Protein AF-A0A5C8RSF2-F1 (afdb_monomer_lite)

Radius of gyration: 15.29 Å; chains: 1; bounding box: 39×26×44 Å

Foldseek 3Di:
DWPWDQDPNWIWTADCPQLLNLLQLLCLLQPLDGDDQAVSLQLSQCVVVPDDLLNSLVCSCVDPNNCVVQNPPRQQLSLLQSSCCSQQVDGDDPVVSCVSNVCCVVVVDHSSVVSSCSSPDPSSCVVRVVVDNVTDIHDPVNHD

Secondary structure (DSSP, 8-state):
--EEEEETTEEEEE-TTSHHHHHHHHHHHHHSSPPPHHHHHHHHHHHHTT--HHHHHHHHHTSHHHHHHH-TT--HHHHHHHHHHHHHSSPPPHHHHHHHHHHHHTTSS-HHHHHHHHHTSHHHHHHHHHHHTT-EEE-GGG--

pLDDT: mean 91.56, std 8.41, range [49.75, 98.38]

Sequence (144 aa):
NDSIIKIDGQLVAFGTDSNAAQVYRLYQAAFGRAPDVSGLSAHTNAVNHGVSLHDDAGTFTGSLEFTTRYGANASDQVFVNALYKNVLDRAPDAAGNANWINALSSHTIDRATALIGFSESLENHNRVDPTIQSGIHLDYGYIS

Structure (mmCIF, N/CA/C/O backbone):
data_AF-A0A5C8RSF2-F1
#
_entry.id   AF-A0A5C8RSF2-F1
#
loop_
_atom_site.group_PDB
_atom_site.id
_atom_site.type_symbol
_atom_site.label_atom_id
_atom_site.label_alt_id
_atom_site.label_comp_id
_atom_site.label_asym_id
_atom_site.label_entity_id
_atom_site.label_seq_id
_atom_site.pdbx_PDB_ins_code
_atom_site.Cartn_x
_atom_site.Cartn_y
_atom_site.Cartn_z
_atom_site.occupancy
_atom_site.B_iso_or_equiv
_atom_site.auth_seq_id
_atom_site.auth_comp_id
_atom_site.auth_asym_id
_atom_site.auth_atom_id
_atom_site.pdbx_PDB_model_num
ATOM 1 N N . ASN A 1 1 ? -3.603 10.968 13.565 1.00 49.75 1 ASN A N 1
ATOM 2 C CA . ASN A 1 1 ? -4.437 10.80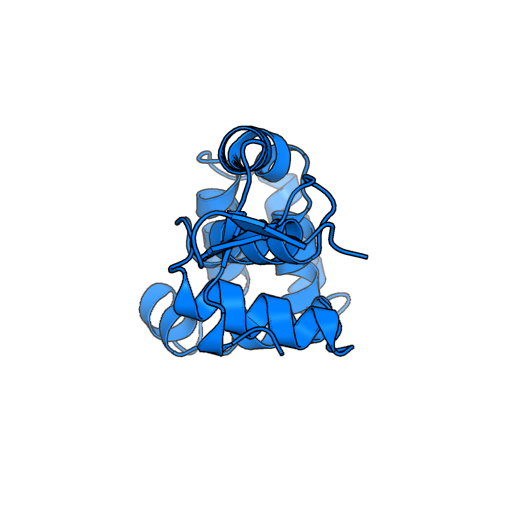6 14.774 1.00 49.75 1 ASN A CA 1
ATOM 3 C C . ASN A 1 1 ? -5.779 10.293 14.309 1.00 49.75 1 ASN A C 1
ATOM 5 O O . ASN A 1 1 ? -6.577 11.077 13.805 1.00 49.75 1 ASN A O 1
ATOM 9 N N . ASP A 1 2 ? -5.972 8.981 14.390 1.00 64.81 2 ASP A N 1
ATOM 10 C CA . ASP A 1 2 ? -7.185 8.324 13.912 1.00 64.81 2 ASP A CA 1
ATOM 11 C C . ASP A 1 2 ? -8.334 8.574 14.885 1.00 64.81 2 ASP A C 1
ATOM 13 O O . ASP A 1 2 ? -8.177 8.438 16.098 1.00 64.81 2 ASP A O 1
ATOM 17 N N . SER A 1 3 ? -9.508 8.920 14.360 1.00 78.69 3 SER A N 1
ATOM 18 C CA . SER A 1 3 ? -10.730 8.934 15.164 1.00 78.69 3 SER A CA 1
ATOM 19 C C . SER A 1 3 ? -11.277 7.509 15.227 1.00 78.69 3 SER A C 1
ATOM 21 O O . SER A 1 3 ? -12.083 7.123 14.383 1.00 78.69 3 SER A O 1
ATOM 23 N N . ILE A 1 4 ? -10.795 6.715 16.189 1.00 83.31 4 ILE A N 1
ATOM 24 C CA . ILE A 1 4 ? -11.269 5.345 16.437 1.00 83.31 4 ILE A CA 1
ATOM 25 C C . ILE A 1 4 ? -12.300 5.365 17.568 1.00 83.31 4 ILE A C 1
ATOM 27 O O . ILE A 1 4 ? -12.019 5.839 18.668 1.00 83.31 4 ILE A O 1
ATOM 31 N N . ILE A 1 5 ? -13.497 4.841 17.304 1.00 85.56 5 ILE A N 1
ATOM 32 C CA . ILE A 1 5 ? -14.614 4.796 18.256 1.00 85.56 5 ILE A CA 1
ATOM 33 C C . ILE A 1 5 ? -15.038 3.345 18.469 1.00 85.56 5 ILE A C 1
ATOM 35 O O . ILE A 1 5 ? -15.098 2.564 17.524 1.00 85.56 5 ILE A O 1
ATOM 39 N N . LYS A 1 6 ? -15.370 2.982 19.711 1.00 84.88 6 LYS A N 1
ATOM 40 C CA . LYS A 1 6 ? -15.966 1.681 20.025 1.00 84.88 6 LYS A CA 1
ATOM 41 C C . LYS A 1 6 ? -17.489 1.746 19.886 1.00 84.88 6 LYS A C 1
ATOM 43 O O . LYS A 1 6 ? -18.129 2.493 20.622 1.00 84.88 6 LYS A O 1
ATOM 48 N N . ILE A 1 7 ? -18.058 0.950 18.983 1.00 80.81 7 ILE A N 1
ATOM 49 C CA . ILE A 1 7 ? -19.504 0.828 18.734 1.00 80.81 7 ILE A CA 1
ATOM 50 C C . ILE A 1 7 ? -19.871 -0.651 18.884 1.00 80.81 7 ILE A C 1
ATOM 52 O O . ILE A 1 7 ? -19.291 -1.497 18.213 1.00 80.81 7 ILE A O 1
ATOM 56 N N . ASP A 1 8 ? -20.764 -0.981 19.821 1.00 81.25 8 ASP A N 1
ATOM 57 C CA . ASP A 1 8 ? -21.240 -2.354 20.082 1.00 81.25 8 ASP A CA 1
ATOM 58 C C . ASP A 1 8 ? -20.132 -3.417 20.239 1.00 81.25 8 ASP A C 1
ATOM 60 O O . ASP A 1 8 ? -20.289 -4.587 19.899 1.00 81.25 8 ASP A O 1
ATOM 64 N N . GLY A 1 9 ? -18.981 -3.013 20.785 1.00 76.31 9 GLY A N 1
ATOM 65 C CA . GLY A 1 9 ? -17.834 -3.898 20.997 1.00 76.31 9 GLY A CA 1
ATOM 66 C C . GLY A 1 9 ? -16.827 -3.944 19.845 1.00 76.31 9 GLY A C 1
ATOM 67 O O . GLY A 1 9 ? -15.730 -4.453 20.063 1.00 76.31 9 GLY A O 1
ATOM 68 N N . GLN A 1 10 ? -17.140 -3.365 18.684 1.00 79.12 10 GLN A N 1
ATOM 69 C CA . GLN A 1 10 ? -16.235 -3.242 17.537 1.00 79.12 10 GLN A CA 1
ATOM 70 C C . GLN A 1 10 ? -15.550 -1.875 17.514 1.00 79.12 10 GLN A C 1
ATOM 72 O O . GLN A 1 10 ? -16.127 -0.880 17.952 1.00 79.12 10 GLN A O 1
ATOM 77 N N . LEU A 1 11 ? -14.314 -1.819 17.015 1.00 86.75 11 LEU A N 1
ATOM 78 C CA . LEU A 1 11 ? -13.625 -0.553 16.778 1.00 86.75 11 LEU A CA 1
ATOM 79 C C . LEU A 1 11 ? -13.917 -0.076 15.361 1.00 86.75 11 LEU A C 1
ATOM 81 O O . LEU A 1 11 ? -13.843 -0.854 14.414 1.00 86.75 11 LEU A O 1
ATOM 85 N N . VAL A 1 12 ? -14.240 1.204 15.222 1.00 89.19 12 VAL A N 1
ATOM 86 C CA . VAL A 1 12 ? -14.533 1.832 13.936 1.00 89.19 12 VAL A CA 1
ATOM 87 C C . VAL A 1 12 ? -13.648 3.056 13.778 1.00 89.19 12 VAL A C 1
ATOM 89 O O . VAL A 1 12 ? -13.752 3.998 14.564 1.00 89.19 12 VAL A O 1
ATOM 92 N N . ALA A 1 13 ? -12.761 3.030 12.785 1.00 89.62 13 ALA A N 1
ATOM 93 C CA . ALA A 1 13 ? -11.952 4.180 12.404 1.00 89.62 13 ALA A CA 1
ATOM 94 C C . ALA A 1 13 ? -12.697 5.037 11.376 1.00 89.62 13 ALA A C 1
ATOM 96 O O . ALA A 1 13 ? -13.277 4.512 10.425 1.00 89.62 13 ALA A O 1
ATOM 97 N N . PHE A 1 14 ? -12.669 6.354 11.560 1.00 90.00 14 PHE A N 1
ATOM 98 C CA . PHE A 1 14 ? -13.301 7.317 10.661 1.00 90.00 14 PHE A CA 1
ATOM 99 C C . PHE A 1 14 ? -12.284 8.269 10.034 1.00 90.00 14 PHE A C 1
ATOM 101 O O . PHE A 1 14 ? -11.247 8.581 10.622 1.00 90.00 14 PHE A O 1
ATOM 108 N N . GLY A 1 15 ? -12.652 8.791 8.863 1.00 90.38 15 GLY A N 1
ATOM 109 C CA . GLY A 1 15 ? -11.864 9.756 8.104 1.00 90.38 15 GLY A CA 1
ATOM 110 C C . GLY A 1 15 ? -11.037 9.092 7.009 1.00 90.38 15 GLY A C 1
ATOM 111 O O . GLY A 1 15 ? -10.325 8.118 7.247 1.00 90.38 15 GLY A O 1
ATOM 112 N N . THR A 1 16 ? -11.115 9.653 5.806 1.00 89.88 16 THR A N 1
ATOM 113 C CA . THR A 1 16 ? -10.382 9.195 4.614 1.00 89.88 16 THR A CA 1
ATOM 114 C C . THR A 1 16 ? -8.880 9.472 4.704 1.00 89.88 16 THR A C 1
ATOM 116 O O . THR A 1 16 ? -8.100 8.853 3.991 1.00 89.88 16 THR A O 1
ATOM 119 N N . ASP A 1 17 ? -8.458 10.327 5.635 1.00 89.62 17 ASP A N 1
ATOM 120 C CA . ASP A 1 17 ? -7.046 10.642 5.887 1.00 89.62 17 ASP A CA 1
ATOM 121 C C . ASP A 1 17 ? -6.464 9.884 7.096 1.00 89.62 17 ASP A C 1
ATOM 123 O O . ASP A 1 17 ? -5.326 10.132 7.491 1.00 89.62 17 ASP A O 1
ATOM 127 N N . SER A 1 18 ? -7.239 8.983 7.714 1.00 93.75 18 SER A N 1
ATOM 128 C CA . SER A 1 18 ? -6.775 8.160 8.841 1.00 93.75 18 SER A CA 1
ATOM 129 C C . SER A 1 18 ? -5.693 7.160 8.418 1.00 93.75 18 SER A C 1
ATOM 131 O O . SER A 1 18 ? -5.627 6.755 7.256 1.00 93.75 18 SER A O 1
ATOM 133 N N . ASN A 1 19 ? -4.878 6.698 9.368 1.00 95.06 19 ASN A N 1
ATOM 134 C CA . ASN A 1 19 ? -3.918 5.620 9.143 1.00 95.06 19 ASN A CA 1
ATOM 135 C C . ASN A 1 19 ? -4.650 4.351 8.686 1.00 95.06 19 ASN A C 1
ATOM 137 O O . ASN A 1 19 ? -4.217 3.711 7.732 1.00 95.06 19 ASN A O 1
ATOM 141 N N . ALA A 1 20 ? -5.807 4.034 9.278 1.00 95.81 20 ALA A N 1
ATOM 142 C CA . ALA A 1 20 ? -6.657 2.939 8.804 1.00 95.81 20 ALA A CA 1
ATOM 143 C C . ALA A 1 20 ? -7.058 3.091 7.321 1.00 95.81 20 ALA A C 1
ATOM 145 O O . ALA A 1 20 ? -7.039 2.115 6.571 1.00 95.81 20 ALA A O 1
ATOM 146 N N . ALA A 1 21 ? -7.392 4.308 6.875 1.00 96.56 21 ALA A N 1
ATOM 147 C CA . ALA A 1 21 ? -7.726 4.587 5.479 1.00 96.56 21 ALA A CA 1
ATOM 148 C C . ALA A 1 21 ? -6.512 4.467 4.543 1.00 96.56 21 ALA A C 1
ATOM 150 O O . ALA A 1 21 ? -6.629 3.863 3.477 1.00 96.56 21 ALA A O 1
ATOM 151 N N . GLN A 1 22 ? -5.344 4.970 4.956 1.00 97.12 22 GLN A N 1
ATOM 152 C CA . GLN A 1 22 ? -4.089 4.820 4.206 1.00 97.12 22 GLN A CA 1
ATOM 153 C C . GLN A 1 22 ? -3.709 3.341 4.047 1.00 97.12 22 GLN A C 1
ATOM 155 O O . GLN A 1 22 ? -3.425 2.885 2.942 1.00 97.12 22 GLN A O 1
ATOM 160 N N . VAL A 1 23 ? -3.789 2.552 5.123 1.00 97.62 23 VAL A N 1
ATOM 161 C CA . VAL A 1 23 ? -3.535 1.103 5.081 1.00 97.62 23 VAL A CA 1
ATOM 162 C C . VAL A 1 23 ? -4.558 0.396 4.185 1.00 97.62 23 VAL A C 1
ATOM 164 O O . VAL A 1 23 ? -4.192 -0.472 3.393 1.00 97.62 23 VAL A O 1
ATOM 167 N N . TYR A 1 24 ? -5.838 0.778 4.239 1.00 97.88 24 TYR A N 1
ATOM 168 C CA . TYR A 1 24 ? -6.851 0.230 3.332 1.00 97.88 24 TYR A CA 1
ATOM 169 C C . TYR A 1 24 ? -6.486 0.497 1.864 1.00 97.88 24 TYR A C 1
ATOM 171 O O . TYR A 1 24 ? -6.551 -0.409 1.026 1.00 97.88 24 TYR A O 1
ATOM 179 N N . ARG A 1 25 ? -6.070 1.726 1.538 1.00 97.94 25 ARG A N 1
ATOM 180 C CA . ARG A 1 25 ? -5.631 2.087 0.185 1.00 97.94 25 ARG A CA 1
ATOM 181 C C . ARG A 1 25 ? -4.364 1.341 -0.238 1.00 97.94 25 ARG A C 1
ATOM 183 O O . ARG A 1 25 ? -4.317 0.914 -1.396 1.00 97.94 25 ARG A O 1
ATOM 190 N N . LEU A 1 26 ? -3.427 1.069 0.678 1.00 98.06 26 LEU A N 1
ATOM 191 C CA . LEU A 1 26 ? -2.268 0.205 0.418 1.00 98.06 26 LEU A CA 1
ATOM 192 C C . LEU A 1 26 ? -2.707 -1.212 0.032 1.00 98.06 26 LEU A C 1
ATOM 194 O O . LEU A 1 26 ? -2.222 -1.742 -0.966 1.00 98.06 26 LEU A O 1
ATOM 198 N N . TYR A 1 27 ? -3.668 -1.805 0.750 1.00 98.00 27 TYR A N 1
ATOM 199 C CA . TYR A 1 27 ? -4.254 -3.106 0.392 1.00 98.00 27 TYR A CA 1
ATOM 200 C C . TYR A 1 27 ? -4.888 -3.091 -1.001 1.00 98.00 27 TYR A C 1
ATOM 202 O O . TYR A 1 27 ? -4.630 -3.991 -1.811 1.00 98.00 27 TYR A O 1
ATOM 210 N N . GLN A 1 28 ? -5.686 -2.062 -1.303 1.00 97.38 28 GLN A N 1
ATOM 211 C CA . GLN A 1 28 ? -6.311 -1.929 -2.615 1.00 97.38 28 GLN A CA 1
ATOM 212 C C . GLN A 1 28 ? -5.252 -1.807 -3.715 1.00 97.38 28 GLN A C 1
ATOM 214 O O . GLN A 1 28 ? -5.352 -2.513 -4.715 1.00 97.38 28 GLN A O 1
ATOM 219 N N . ALA A 1 29 ? -4.221 -0.983 -3.531 1.00 97.38 29 ALA A N 1
ATOM 220 C CA . ALA A 1 29 ? -3.168 -0.794 -4.523 1.00 97.38 29 ALA A CA 1
ATOM 221 C C . ALA A 1 29 ? -2.288 -2.042 -4.689 1.00 97.38 29 ALA A C 1
ATOM 223 O O . ALA A 1 29 ? -1.981 -2.437 -5.815 1.00 97.38 29 ALA A O 1
ATOM 224 N N . ALA A 1 30 ? -1.925 -2.710 -3.593 1.00 97.38 30 ALA A N 1
ATOM 225 C CA . ALA A 1 30 ? -1.048 -3.875 -3.612 1.00 97.38 30 ALA A CA 1
ATOM 226 C C . ALA A 1 30 ? -1.741 -5.128 -4.155 1.00 97.38 30 ALA A C 1
ATOM 228 O O . ALA A 1 30 ? -1.118 -5.885 -4.892 1.00 97.38 30 ALA A O 1
ATOM 229 N N . PHE A 1 31 ? -3.011 -5.359 -3.808 1.00 96.75 31 PHE A N 1
ATOM 230 C CA . PHE A 1 31 ? -3.678 -6.646 -4.048 1.00 96.75 31 PHE A CA 1
ATOM 231 C C . PHE A 1 31 ? -4.972 -6.556 -4.860 1.00 96.75 31 PHE A C 1
ATOM 233 O O . PHE A 1 31 ? -5.533 -7.599 -5.218 1.00 96.75 31 PHE A O 1
ATOM 240 N N . GLY A 1 32 ? -5.456 -5.347 -5.151 1.00 95.19 32 GLY A N 1
ATOM 241 C CA . GLY A 1 32 ? -6.668 -5.126 -5.939 1.00 95.19 32 GLY A CA 1
ATOM 242 C C . GLY A 1 32 ? -7.956 -5.531 -5.219 1.00 95.19 32 GLY A C 1
ATOM 243 O O . GLY A 1 32 ? -8.965 -5.781 -5.878 1.00 95.19 32 GLY A O 1
ATOM 244 N N . ARG A 1 33 ? -7.931 -5.640 -3.886 1.00 94.12 33 ARG A N 1
ATOM 245 C CA . ARG A 1 33 ? -9.060 -6.084 -3.057 1.00 94.12 33 ARG A CA 1
ATOM 246 C C . ARG A 1 33 ? -9.166 -5.265 -1.773 1.00 94.12 33 ARG A C 1
ATOM 248 O O . ARG A 1 33 ? -8.169 -4.726 -1.302 1.00 94.12 33 ARG A O 1
ATOM 255 N N . ALA A 1 34 ? -10.348 -5.298 -1.161 1.00 94.19 34 ALA A N 1
ATOM 256 C CA . ALA A 1 34 ? -10.518 -4.889 0.226 1.00 94.19 34 ALA A CA 1
ATOM 257 C C . ALA A 1 34 ? -9.654 -5.763 1.167 1.00 94.19 34 ALA A C 1
ATOM 259 O O . ALA A 1 34 ? -9.518 -6.978 0.929 1.00 94.19 34 ALA A O 1
ATOM 260 N N . PRO A 1 35 ? -9.073 -5.179 2.228 1.00 96.25 35 PRO A N 1
ATOM 261 C CA . PRO A 1 35 ? -8.397 -5.941 3.266 1.00 96.25 35 PRO A CA 1
ATOM 262 C C . PRO A 1 35 ? -9.369 -6.834 4.040 1.00 96.25 35 PRO A C 1
ATOM 264 O O . PRO A 1 35 ? -10.560 -6.544 4.154 1.00 96.25 35 PRO A O 1
ATOM 267 N N . ASP A 1 36 ? -8.843 -7.906 4.626 1.00 95.25 36 ASP A N 1
ATOM 268 C CA . ASP A 1 36 ? -9.515 -8.570 5.739 1.00 95.25 36 ASP A CA 1
ATOM 269 C C . ASP A 1 36 ? -9.323 -7.761 7.032 1.00 95.25 36 ASP A C 1
ATOM 271 O O . ASP A 1 36 ? -8.348 -7.022 7.186 1.00 95.25 36 ASP A O 1
ATOM 275 N N . VAL A 1 37 ? -10.261 -7.905 7.972 1.00 93.38 37 VAL A N 1
ATOM 276 C CA . VAL A 1 37 ? -10.275 -7.108 9.209 1.00 93.38 37 VAL A CA 1
ATOM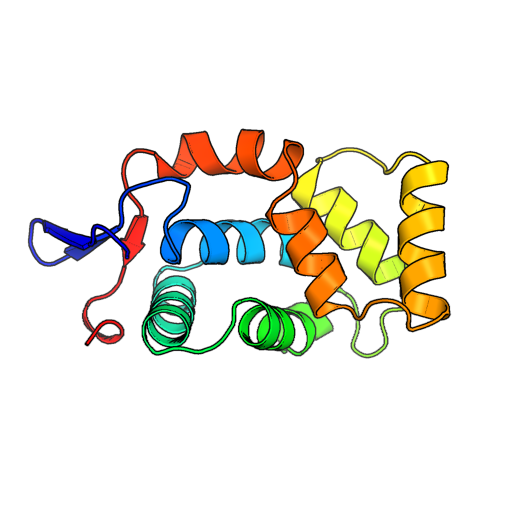 277 C C . VAL A 1 37 ? -9.015 -7.348 10.045 1.00 93.38 37 VAL A C 1
ATOM 279 O O . VAL A 1 37 ? -8.460 -6.391 10.578 1.00 93.38 37 VAL A O 1
ATOM 282 N N . SER A 1 38 ? -8.532 -8.591 10.141 1.00 92.81 38 SER A N 1
ATOM 283 C CA . SER A 1 38 ? -7.339 -8.928 10.929 1.00 92.81 38 SER A CA 1
ATOM 284 C C . SER A 1 38 ? -6.075 -8.262 10.390 1.00 92.81 38 SER A C 1
ATOM 286 O O . SER A 1 38 ? -5.372 -7.592 11.145 1.00 92.81 38 SER A O 1
ATOM 288 N N . GLY A 1 39 ? -5.811 -8.393 9.087 1.00 94.56 39 GLY A N 1
ATOM 289 C CA . GLY A 1 39 ? -4.679 -7.757 8.425 1.00 94.56 39 GLY A CA 1
ATOM 290 C C . GLY A 1 39 ? -4.759 -6.242 8.554 1.00 94.56 39 GLY A C 1
ATOM 291 O O . GLY A 1 39 ? -3.825 -5.619 9.054 1.00 94.56 39 GLY A O 1
ATOM 292 N N . LEU A 1 40 ? -5.908 -5.647 8.216 1.00 96.06 40 LEU A N 1
ATOM 293 C CA . LEU A 1 40 ? -6.101 -4.203 8.350 1.00 96.06 40 LEU A CA 1
ATOM 294 C C . LEU A 1 40 ? -5.810 -3.711 9.766 1.00 96.06 40 LEU A C 1
ATOM 296 O O . LEU A 1 40 ? -5.114 -2.713 9.934 1.00 96.06 40 LEU A O 1
ATOM 300 N N . SER A 1 41 ? -6.310 -4.420 10.778 1.00 94.81 41 SER A N 1
ATOM 301 C CA . SER A 1 41 ? -6.131 -4.038 12.180 1.00 94.81 41 SER A CA 1
ATOM 302 C C . SER A 1 41 ? -4.676 -4.135 12.617 1.00 94.81 41 SER A C 1
ATOM 304 O O . SER A 1 41 ? -4.190 -3.225 13.281 1.00 94.81 41 SER A O 1
ATOM 306 N N . ALA A 1 42 ? -3.958 -5.184 12.208 1.00 94.75 42 ALA A N 1
ATOM 307 C CA . ALA A 1 42 ? -2.545 -5.349 12.535 1.00 94.75 42 ALA A CA 1
ATOM 308 C C . ALA A 1 42 ? -1.670 -4.245 11.914 1.00 94.75 42 ALA A C 1
ATOM 310 O O . ALA A 1 42 ? -0.883 -3.617 12.620 1.00 94.75 42 ALA A O 1
ATOM 311 N N . HIS A 1 43 ? -1.846 -3.956 10.622 1.00 96.69 43 HIS A N 1
ATOM 312 C CA . HIS A 1 43 ? -1.099 -2.890 9.943 1.00 96.69 43 HIS A CA 1
ATOM 313 C C . HIS A 1 43 ? -1.480 -1.500 10.476 1.00 96.69 43 HIS A C 1
ATOM 315 O O . HIS A 1 43 ? -0.612 -0.685 10.779 1.00 96.69 43 HIS A O 1
ATOM 321 N N . THR A 1 44 ? -2.774 -1.250 10.711 1.00 95.94 44 THR A N 1
ATOM 322 C CA . THR A 1 44 ? -3.243 -0.001 11.336 1.00 95.94 44 THR A CA 1
ATOM 323 C C . THR A 1 44 ? -2.636 0.185 12.727 1.00 95.94 44 THR A C 1
ATOM 325 O O . THR A 1 44 ? -2.197 1.284 13.064 1.00 95.94 44 THR A O 1
ATOM 328 N N . ASN A 1 45 ? -2.566 -0.877 13.539 1.00 94.25 45 ASN A N 1
ATOM 329 C CA . ASN A 1 45 ? -1.914 -0.822 14.844 1.00 94.25 45 ASN A CA 1
ATOM 330 C C . ASN A 1 45 ? -0.432 -0.463 14.719 1.00 94.25 45 ASN A C 1
ATOM 332 O O . ASN A 1 45 ? 0.029 0.425 15.434 1.00 94.25 45 ASN A O 1
ATOM 336 N N . ALA A 1 46 ? 0.287 -1.110 13.801 1.00 95.25 46 ALA A N 1
ATOM 337 C CA . ALA A 1 46 ? 1.703 -0.860 13.577 1.00 95.25 46 ALA A CA 1
ATOM 338 C C . ALA A 1 46 ? 1.963 0.613 13.217 1.00 95.25 46 ALA A C 1
ATOM 340 O O . ALA A 1 46 ? 2.798 1.265 13.850 1.00 95.25 46 ALA A O 1
ATOM 341 N N . VAL A 1 47 ? 1.197 1.166 12.271 1.00 95.62 47 VAL A N 1
ATOM 342 C CA . VAL A 1 47 ? 1.328 2.571 11.853 1.00 95.62 47 VAL A CA 1
ATOM 343 C C . VAL A 1 47 ? 0.939 3.533 12.982 1.00 95.62 47 VAL A C 1
ATOM 345 O O . VAL A 1 47 ? 1.633 4.520 13.227 1.00 95.62 47 VAL A O 1
ATOM 348 N N . ASN A 1 48 ? -0.106 3.219 13.755 1.00 93.38 48 ASN A N 1
ATOM 349 C CA . ASN A 1 48 ? -0.476 3.993 14.947 1.00 93.38 48 ASN A CA 1
ATOM 350 C C . ASN A 1 48 ? 0.622 4.007 16.025 1.00 93.38 48 ASN A C 1
ATOM 352 O O . ASN A 1 48 ? 0.712 4.971 16.784 1.00 93.38 48 ASN A O 1
ATOM 356 N N . HIS A 1 49 ? 1.478 2.983 16.062 1.00 94.12 49 HIS A N 1
ATOM 357 C CA . HIS A 1 49 ? 2.597 2.857 16.998 1.00 94.12 49 HIS A CA 1
ATOM 358 C C . HIS A 1 49 ? 3.950 3.286 16.409 1.00 94.12 49 HIS A C 1
ATOM 360 O O . HIS A 1 49 ? 4.999 3.012 16.992 1.00 94.12 49 HIS A O 1
ATOM 366 N N . GLY A 1 50 ? 3.935 4.016 15.291 1.00 95.12 50 GLY A N 1
ATOM 367 C CA . GLY A 1 50 ? 5.114 4.698 14.760 1.00 95.12 50 GLY A CA 1
ATOM 368 C C . GLY A 1 50 ? 5.873 3.941 13.676 1.00 95.12 50 GLY A C 1
ATOM 369 O O . GLY A 1 50 ? 6.916 4.431 13.244 1.00 95.12 50 GLY A O 1
ATOM 370 N N . VAL A 1 51 ? 5.366 2.799 13.197 1.00 97.12 51 VAL A N 1
ATOM 371 C CA . VAL A 1 51 ? 5.840 2.244 11.921 1.00 97.12 51 VAL A CA 1
ATOM 372 C C . VAL A 1 51 ? 5.495 3.240 10.817 1.00 97.12 51 VAL A C 1
ATOM 374 O O . VAL A 1 51 ? 4.365 3.722 10.730 1.00 97.12 51 VAL A O 1
ATOM 377 N N . SER A 1 52 ? 6.477 3.599 9.992 1.00 97.69 52 SER A N 1
ATOM 378 C CA . SER A 1 52 ? 6.226 4.521 8.890 1.00 97.69 52 SER A CA 1
ATOM 379 C C . SER A 1 52 ? 5.361 3.847 7.823 1.00 97.69 52 SER A C 1
ATOM 381 O O . SER A 1 52 ? 5.442 2.637 7.621 1.00 97.69 52 SER A O 1
ATOM 383 N N . LEU A 1 53 ? 4.566 4.625 7.083 1.00 96.88 53 LEU A N 1
ATOM 384 C CA . LEU A 1 53 ? 3.788 4.078 5.965 1.00 96.88 53 LEU A CA 1
ATOM 385 C C . LEU A 1 53 ? 4.695 3.423 4.905 1.00 96.88 53 LEU A C 1
ATOM 387 O O . LEU A 1 53 ? 4.284 2.483 4.234 1.00 96.88 53 LEU A O 1
ATOM 391 N N . HIS A 1 54 ? 5.934 3.908 4.765 1.00 98.31 54 HIS A N 1
ATOM 392 C CA . HIS A 1 54 ? 6.941 3.339 3.866 1.00 98.31 54 HIS A CA 1
ATOM 393 C C . HIS A 1 54 ? 7.401 1.954 4.322 1.00 98.31 54 HIS A C 1
ATOM 395 O O . HIS A 1 54 ? 7.340 1.012 3.530 1.00 98.31 54 HIS A O 1
ATOM 401 N N . ASP A 1 55 ? 7.750 1.800 5.600 1.00 98.38 55 ASP A N 1
ATOM 402 C CA . ASP A 1 55 ? 8.098 0.493 6.166 1.00 98.38 55 ASP A CA 1
ATOM 403 C C . ASP A 1 55 ? 6.913 -0.476 6.074 1.00 98.38 55 ASP A C 1
ATOM 405 O O . ASP A 1 55 ? 7.086 -1.632 5.681 1.00 98.38 55 ASP A O 1
ATOM 409 N N . ASP A 1 56 ? 5.700 0.012 6.363 1.00 98.06 56 ASP A N 1
ATOM 410 C CA . ASP A 1 56 ? 4.472 -0.769 6.244 1.00 98.06 56 ASP A CA 1
ATOM 411 C C . ASP A 1 56 ? 4.262 -1.240 4.800 1.00 98.06 56 ASP A C 1
ATOM 413 O O . ASP A 1 56 ? 4.188 -2.443 4.563 1.00 98.06 56 ASP A O 1
ATOM 417 N N . ALA A 1 57 ? 4.310 -0.344 3.808 1.00 98.25 57 ALA A N 1
ATOM 418 C CA . ALA A 1 57 ? 4.246 -0.683 2.382 1.00 98.25 57 ALA A CA 1
ATOM 419 C C . ALA A 1 57 ? 5.338 -1.687 1.953 1.00 98.25 57 ALA A C 1
ATOM 421 O O . ALA A 1 57 ? 5.104 -2.561 1.109 1.00 98.25 57 ALA A O 1
ATOM 422 N N . GLY A 1 58 ? 6.522 -1.616 2.567 1.00 97.56 58 GLY A N 1
ATOM 423 C CA . GLY A 1 58 ? 7.585 -2.607 2.416 1.00 97.56 58 GLY A CA 1
ATOM 424 C C . GLY A 1 58 ? 7.120 -4.022 2.768 1.00 97.56 58 GLY A C 1
ATOM 425 O O . GLY A 1 58 ? 7.356 -4.958 1.997 1.00 97.56 58 GLY A O 1
ATOM 426 N N . THR A 1 59 ? 6.373 -4.184 3.864 1.00 97.50 59 THR A N 1
ATOM 427 C CA . THR A 1 59 ? 5.829 -5.489 4.280 1.00 97.50 59 THR A CA 1
ATOM 428 C C . THR A 1 59 ? 4.837 -6.074 3.269 1.00 97.50 59 THR A C 1
ATOM 430 O O . THR A 1 59 ? 4.837 -7.286 3.053 1.00 97.50 59 THR A O 1
ATOM 433 N N . PHE A 1 60 ? 4.058 -5.236 2.573 1.00 97.31 60 PHE A N 1
ATOM 434 C CA . PHE A 1 60 ? 3.145 -5.681 1.515 1.00 97.31 60 PHE A CA 1
ATOM 435 C C . PHE A 1 60 ? 3.923 -6.252 0.338 1.00 97.31 60 PHE A C 1
ATOM 437 O O . PHE A 1 60 ? 3.677 -7.387 -0.072 1.00 97.31 60 PHE A O 1
ATOM 444 N N . THR A 1 61 ? 4.885 -5.489 -0.188 1.00 94.81 61 THR A N 1
ATOM 445 C CA . THR A 1 61 ? 5.681 -5.901 -1.358 1.00 94.81 61 THR A CA 1
ATOM 446 C C . THR A 1 61 ? 6.586 -7.105 -1.073 1.00 94.81 61 THR A C 1
ATOM 448 O O . THR A 1 61 ? 6.882 -7.874 -1.987 1.00 94.81 61 THR A O 1
ATOM 451 N N . GLY A 1 62 ? 6.975 -7.309 0.191 1.00 94.19 62 GLY A N 1
ATOM 452 C CA . GLY A 1 62 ? 7.721 -8.479 0.662 1.00 94.19 62 GLY A CA 1
ATOM 453 C C . GLY A 1 62 ? 6.858 -9.666 1.113 1.00 94.19 62 GLY A C 1
ATOM 454 O O . GLY A 1 62 ? 7.405 -10.696 1.505 1.00 94.19 62 GLY A O 1
ATOM 455 N N . SER A 1 63 ? 5.527 -9.551 1.087 1.00 95.69 63 SER A N 1
ATOM 456 C CA . SER A 1 63 ? 4.630 -10.573 1.639 1.00 95.69 63 SER A CA 1
ATOM 457 C C . SER A 1 63 ? 4.558 -11.850 0.790 1.00 95.69 63 SER A C 1
ATOM 459 O O . SER A 1 63 ? 4.761 -11.858 -0.432 1.00 95.69 63 SER A O 1
ATOM 461 N N . LEU A 1 64 ? 4.170 -12.956 1.435 1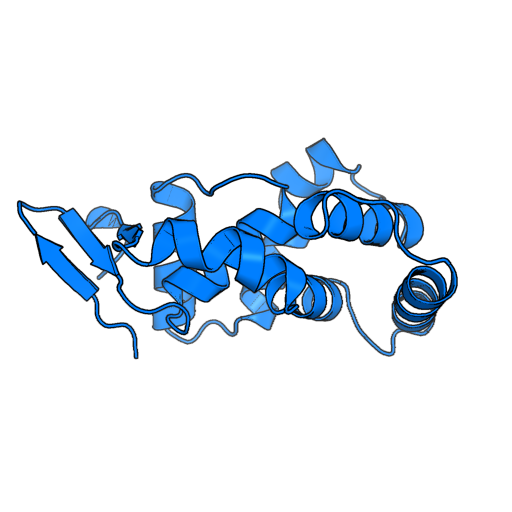.00 95.56 64 LEU A N 1
ATOM 462 C CA . LEU A 1 64 ? 3.849 -14.198 0.729 1.00 95.56 64 LEU A CA 1
ATOM 463 C C . LEU A 1 64 ? 2.676 -14.006 -0.246 1.00 95.56 64 LEU A C 1
ATOM 465 O O . LEU A 1 64 ? 2.688 -14.580 -1.332 1.00 95.56 64 LEU A O 1
ATOM 469 N N . GLU A 1 65 ? 1.681 -13.184 0.103 1.00 94.69 65 GLU A N 1
ATOM 470 C CA . GLU A 1 65 ? 0.560 -12.884 -0.795 1.00 94.69 65 GLU A CA 1
ATOM 471 C C . GLU A 1 65 ? 1.057 -12.207 -2.078 1.00 94.69 65 GLU A C 1
ATOM 473 O O . GLU A 1 65 ? 0.702 -12.631 -3.179 1.00 94.69 65 GLU A O 1
ATOM 478 N N . PHE A 1 66 ? 1.927 -11.206 -1.949 1.00 94.62 66 PHE A N 1
ATOM 479 C CA . PHE A 1 66 ? 2.477 -10.483 -3.089 1.00 94.62 66 PHE A CA 1
ATOM 480 C C . PHE A 1 66 ? 3.303 -11.395 -4.001 1.00 94.62 66 PHE A C 1
ATOM 482 O O . PHE A 1 66 ? 3.075 -11.451 -5.211 1.00 94.62 66 PHE A O 1
ATOM 489 N N . THR A 1 67 ? 4.223 -12.165 -3.421 1.00 94.94 67 THR A N 1
ATOM 490 C CA . THR A 1 67 ? 5.069 -13.101 -4.177 1.00 94.94 67 THR A CA 1
ATOM 491 C C . THR A 1 67 ? 4.264 -14.240 -4.809 1.00 94.94 67 THR A C 1
ATOM 493 O O . THR A 1 67 ? 4.582 -14.657 -5.921 1.00 94.94 67 THR A O 1
ATOM 496 N N . THR A 1 68 ? 3.184 -14.696 -4.169 1.00 95.19 68 THR A N 1
ATOM 497 C CA . THR A 1 68 ? 2.257 -15.690 -4.740 1.00 95.19 68 THR A CA 1
ATOM 498 C C . THR A 1 68 ? 1.470 -15.117 -5.919 1.00 95.19 68 THR A C 1
ATOM 500 O O . THR A 1 68 ? 1.275 -15.803 -6.920 1.00 95.19 68 THR A O 1
ATOM 503 N N . ARG A 1 69 ? 1.024 -13.858 -5.829 1.00 94.31 69 ARG A N 1
ATOM 504 C CA . ARG A 1 69 ? 0.215 -13.205 -6.873 1.00 94.31 69 ARG A CA 1
ATOM 505 C C . ARG A 1 69 ? 1.027 -12.779 -8.090 1.00 94.31 69 ARG A C 1
ATOM 507 O O . ARG A 1 69 ? 0.556 -12.930 -9.214 1.00 94.31 69 ARG A O 1
ATOM 514 N N . TYR A 1 70 ? 2.210 -12.214 -7.869 1.00 94.25 70 TYR A N 1
ATOM 515 C CA . TYR A 1 70 ? 2.982 -11.536 -8.916 1.00 94.25 70 TYR A CA 1
ATOM 516 C C . TYR A 1 70 ? 4.303 -12.236 -9.251 1.00 94.25 70 TYR A C 1
ATOM 518 O O . TYR A 1 70 ? 4.949 -11.891 -10.240 1.00 94.25 70 TYR A O 1
ATOM 526 N N . GLY A 1 71 ? 4.673 -13.256 -8.474 1.00 92.56 71 GLY A N 1
ATOM 527 C CA . GLY A 1 71 ? 5.906 -14.021 -8.613 1.00 92.56 71 GLY A CA 1
ATOM 528 C C . GLY A 1 71 ? 7.017 -13.508 -7.696 1.00 92.56 71 GLY A C 1
ATOM 529 O O . GLY A 1 71 ? 7.205 -12.305 -7.526 1.00 92.56 71 GLY A O 1
ATOM 530 N N . ALA A 1 72 ? 7.804 -14.435 -7.142 1.00 86.94 72 ALA A N 1
ATOM 531 C CA . ALA A 1 72 ? 8.896 -14.129 -6.209 1.00 86.94 72 ALA A CA 1
ATOM 532 C C . ALA A 1 72 ? 9.970 -13.185 -6.787 1.00 86.94 72 ALA A C 1
ATOM 534 O O . ALA A 1 72 ? 10.591 -12.438 -6.043 1.00 86.94 72 ALA A O 1
ATOM 535 N N . ASN A 1 73 ? 10.147 -13.188 -8.113 1.00 86.56 73 ASN A N 1
ATOM 536 C CA . ASN A 1 73 ? 11.093 -12.333 -8.836 1.00 86.56 73 ASN A CA 1
ATOM 537 C C . ASN A 1 73 ? 10.376 -11.460 -9.877 1.00 86.56 73 ASN A C 1
ATOM 539 O O . ASN A 1 73 ? 10.858 -11.308 -11.001 1.00 86.56 73 ASN A O 1
ATOM 543 N N . ALA A 1 74 ? 9.189 -10.943 -9.539 1.00 91.69 74 ALA A N 1
ATOM 544 C CA . ALA A 1 74 ? 8.467 -10.008 -10.396 1.00 91.69 74 ALA A CA 1
ATOM 545 C C . ALA A 1 74 ? 9.401 -8.876 -10.850 1.00 91.69 74 ALA A C 1
ATOM 547 O O . ALA A 1 74 ? 10.048 -8.244 -10.014 1.00 91.69 74 ALA A O 1
ATOM 548 N N . SER A 1 75 ? 9.471 -8.609 -12.155 1.00 95.00 75 SER A N 1
ATOM 549 C CA . SER A 1 75 ? 10.191 -7.446 -12.683 1.00 95.00 75 SER A CA 1
ATOM 550 C C . SER A 1 75 ? 9.459 -6.150 -12.330 1.00 95.00 75 SER A C 1
ATOM 552 O O . SER A 1 75 ? 8.267 -6.172 -12.015 1.00 95.00 75 SER A O 1
ATOM 554 N N . ASP A 1 76 ? 10.136 -5.006 -12.430 1.00 95.12 76 ASP A N 1
ATOM 555 C CA . ASP A 1 76 ? 9.497 -3.705 -12.178 1.00 95.12 76 ASP A CA 1
ATOM 556 C C . ASP A 1 76 ? 8.336 -3.447 -13.142 1.00 95.12 76 ASP A C 1
ATOM 558 O O . ASP A 1 76 ? 7.302 -2.924 -12.744 1.00 95.12 76 ASP A O 1
ATOM 562 N N . GLN A 1 77 ? 8.441 -3.931 -14.381 1.00 94.00 77 GLN A N 1
ATOM 563 C CA . GLN A 1 77 ? 7.339 -3.901 -15.341 1.00 94.00 77 GLN A CA 1
ATOM 564 C C . GLN A 1 77 ? 6.112 -4.688 -14.851 1.00 94.00 77 GLN A C 1
ATOM 566 O O . GLN A 1 77 ? 4.987 -4.210 -14.994 1.00 94.00 77 GLN A O 1
ATOM 571 N N . VAL A 1 78 ? 6.309 -5.896 -14.305 1.00 94.06 78 VAL A N 1
ATOM 572 C CA . VAL A 1 78 ? 5.214 -6.723 -13.764 1.00 94.06 78 VAL A CA 1
ATOM 573 C C . VAL A 1 78 ? 4.600 -6.049 -12.542 1.00 94.06 78 VAL A C 1
ATOM 575 O O . VAL A 1 78 ? 3.378 -5.963 -12.446 1.00 94.06 78 VAL A O 1
ATOM 578 N N . PHE A 1 79 ? 5.443 -5.530 -11.650 1.00 95.44 79 PHE A N 1
ATOM 579 C CA . PHE A 1 79 ? 5.018 -4.812 -10.456 1.00 95.44 79 PHE A CA 1
ATOM 580 C C . PHE A 1 79 ? 4.170 -3.580 -10.790 1.00 95.44 79 PHE A C 1
ATOM 582 O O . PHE A 1 79 ? 3.030 -3.486 -10.345 1.00 95.44 79 PHE A O 1
ATOM 589 N N . VAL A 1 80 ? 4.684 -2.669 -11.620 1.00 95.00 80 VAL A N 1
ATOM 590 C CA . VAL A 1 80 ? 3.987 -1.426 -11.975 1.00 95.00 80 VAL A CA 1
ATOM 591 C C . VAL A 1 80 ? 2.680 -1.730 -12.713 1.00 95.00 80 VAL A C 1
ATOM 593 O O . VAL A 1 80 ? 1.641 -1.163 -12.377 1.00 95.00 80 VAL A O 1
ATOM 596 N N . ASN A 1 81 ? 2.675 -2.689 -13.648 1.00 93.00 81 ASN A N 1
ATOM 597 C CA . ASN A 1 81 ? 1.444 -3.101 -14.331 1.00 93.00 81 ASN A CA 1
ATOM 598 C C . ASN A 1 81 ? 0.387 -3.651 -13.359 1.00 93.00 81 ASN A C 1
ATOM 600 O O . ASN A 1 81 ? -0.805 -3.404 -13.557 1.00 93.00 81 ASN A O 1
ATOM 604 N N . ALA A 1 82 ? 0.801 -4.390 -12.324 1.00 93.81 82 ALA A N 1
ATOM 605 C CA . ALA A 1 82 ? -0.111 -4.883 -11.298 1.00 93.81 82 ALA A CA 1
ATOM 606 C C . ALA A 1 82 ? -0.738 -3.731 -10.501 1.00 93.81 82 ALA A C 1
ATOM 608 O O . ALA A 1 82 ? -1.958 -3.708 -10.352 1.00 93.81 82 ALA A O 1
ATOM 609 N N . LEU A 1 83 ? 0.058 -2.747 -10.067 1.00 95.25 83 LEU A N 1
ATOM 610 C CA . LEU A 1 83 ? -0.457 -1.583 -9.338 1.00 95.25 83 LEU A CA 1
ATOM 611 C C . LEU A 1 83 ? -1.444 -0.768 -10.179 1.00 95.25 83 LEU A C 1
ATOM 613 O O . LEU A 1 83 ? -2.526 -0.432 -9.701 1.00 95.25 83 LEU A O 1
ATOM 617 N N . TYR A 1 84 ? -1.131 -0.528 -11.457 1.00 93.56 84 TYR A N 1
ATOM 618 C CA . TYR A 1 84 ? -2.058 0.145 -12.370 1.00 93.56 84 TYR A CA 1
ATOM 619 C C . TYR A 1 84 ? -3.389 -0.593 -12.492 1.00 93.56 84 TYR A C 1
ATOM 621 O O . TYR A 1 84 ? -4.450 0.024 -12.395 1.00 93.56 84 TYR A O 1
ATOM 629 N N . LYS A 1 85 ? -3.335 -1.917 -12.676 1.00 92.31 85 LYS A N 1
ATOM 630 C CA . LYS A 1 85 ? -4.536 -2.750 -12.759 1.00 92.31 85 LYS A CA 1
ATOM 631 C C . LYS A 1 85 ? -5.360 -2.668 -11.474 1.00 92.31 85 LYS A C 1
ATOM 633 O O . LYS A 1 85 ? -6.579 -2.565 -11.542 1.00 92.31 85 LYS A O 1
ATOM 638 N N . ASN A 1 86 ? -4.700 -2.716 -10.323 1.00 94.50 86 ASN A N 1
ATOM 639 C CA . ASN A 1 86 ? -5.351 -2.723 -9.020 1.00 94.50 86 ASN A CA 1
ATOM 640 C C . ASN A 1 86 ? -6.003 -1.375 -8.664 1.00 94.50 86 ASN A C 1
ATOM 642 O O . ASN A 1 86 ? -7.053 -1.364 -8.019 1.00 94.50 86 ASN A O 1
ATOM 646 N N . VAL A 1 87 ? -5.386 -0.258 -9.066 1.00 93.12 87 VAL A N 1
ATOM 647 C CA . VAL A 1 87 ? -5.836 1.097 -8.711 1.00 93.12 87 VAL A CA 1
ATOM 648 C C . VAL A 1 87 ? -6.781 1.694 -9.746 1.00 93.12 87 VAL A C 1
ATOM 650 O O . VAL A 1 87 ? -7.859 2.164 -9.392 1.00 93.12 87 VAL A O 1
ATOM 653 N N . LEU A 1 88 ? -6.393 1.701 -11.023 1.00 82.44 88 LEU A N 1
ATOM 654 C CA . LEU A 1 88 ? -7.122 2.462 -12.037 1.00 82.44 88 LEU 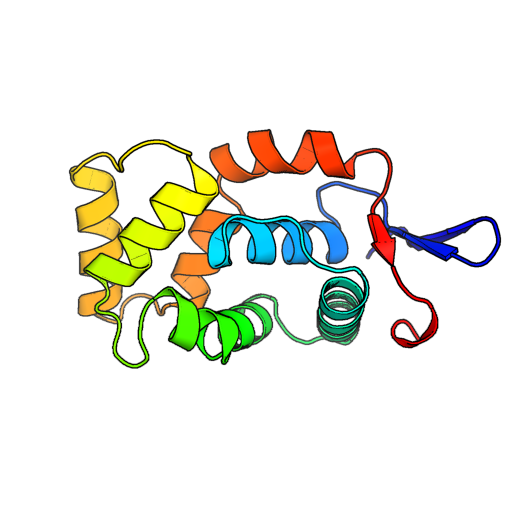A CA 1
ATOM 655 C C . LEU A 1 88 ? -8.199 1.648 -12.760 1.00 82.44 88 LEU A C 1
ATOM 657 O O . LEU A 1 88 ? -8.999 2.233 -13.485 1.00 82.44 88 LEU A O 1
ATOM 661 N N . ASP A 1 89 ? -8.186 0.317 -12.630 1.00 73.50 89 ASP A N 1
ATOM 662 C CA . ASP A 1 89 ? -9.035 -0.610 -13.402 1.00 73.50 89 ASP A CA 1
ATOM 663 C C . ASP A 1 89 ? -8.969 -0.370 -14.934 1.00 73.50 89 ASP A C 1
ATOM 665 O O . ASP A 1 89 ? -9.833 -0.776 -15.709 1.00 73.50 89 ASP A O 1
ATOM 669 N N . ARG A 1 90 ? -7.907 0.308 -15.392 1.00 71.31 90 ARG A N 1
ATOM 670 C CA . ARG A 1 90 ? -7.575 0.573 -16.797 1.00 71.31 90 ARG A CA 1
ATOM 671 C C . ARG A 1 90 ? -6.087 0.357 -17.036 1.00 71.31 90 ARG A C 1
ATOM 673 O O . ARG A 1 90 ? -5.278 0.390 -16.111 1.00 71.31 90 ARG A O 1
ATOM 680 N N . ALA A 1 91 ? -5.723 0.172 -18.304 1.00 65.31 91 ALA A N 1
ATOM 681 C CA . ALA A 1 91 ? -4.324 0.103 -18.700 1.00 65.31 91 ALA A CA 1
ATOM 682 C C . ALA A 1 91 ? -3.591 1.424 -18.370 1.00 65.31 91 ALA A C 1
ATOM 684 O O . ALA A 1 91 ? -4.192 2.506 -18.488 1.00 65.31 91 ALA A O 1
ATOM 685 N N . PRO A 1 92 ? -2.306 1.351 -17.978 1.00 70.38 92 PRO A N 1
ATOM 686 C CA . PRO A 1 92 ? -1.483 2.540 -17.830 1.00 70.38 92 PRO A CA 1
ATOM 687 C C . PRO A 1 92 ? -1.379 3.299 -19.148 1.00 70.38 92 PRO A C 1
ATOM 689 O O . PRO A 1 92 ? -1.306 2.692 -20.219 1.00 70.38 92 PRO A O 1
ATOM 692 N N . ASP A 1 93 ? -1.292 4.625 -19.076 1.00 82.19 93 ASP A N 1
ATOM 693 C CA . ASP A 1 93 ? -0.751 5.367 -20.205 1.00 82.19 93 ASP A CA 1
ATOM 694 C C . ASP A 1 93 ? 0.751 5.056 -20.341 1.00 82.19 93 ASP A C 1
ATOM 696 O O . ASP A 1 93 ? 1.460 4.823 -19.356 1.00 82.19 93 ASP A O 1
ATOM 700 N N . ALA A 1 94 ? 1.240 5.001 -21.581 1.00 85.56 94 ALA A N 1
ATOM 701 C CA . ALA A 1 94 ? 2.600 4.543 -21.858 1.00 85.56 94 ALA A CA 1
ATOM 702 C C . ALA A 1 94 ? 3.674 5.423 -21.192 1.00 85.56 94 ALA A C 1
ATOM 704 O O . ALA A 1 94 ? 4.711 4.909 -20.773 1.00 85.56 94 ALA A O 1
ATOM 705 N N . ALA A 1 95 ? 3.418 6.730 -21.069 1.00 88.50 95 ALA A N 1
ATOM 706 C CA . ALA A 1 95 ? 4.353 7.679 -20.475 1.00 88.50 95 ALA A CA 1
ATOM 707 C C . ALA A 1 95 ? 4.458 7.495 -18.953 1.00 88.50 95 ALA A C 1
ATOM 709 O O . ALA A 1 95 ? 5.563 7.390 -18.422 1.00 88.50 95 ALA A O 1
ATOM 710 N N . GLY A 1 96 ? 3.324 7.386 -18.258 1.00 88.12 96 GLY A N 1
ATOM 711 C CA . GLY A 1 96 ? 3.259 7.119 -16.825 1.00 88.12 96 GLY A CA 1
ATOM 712 C C . GLY A 1 96 ? 3.935 5.802 -16.458 1.00 88.12 96 GLY A C 1
ATOM 713 O O . GLY A 1 96 ? 4.778 5.780 -15.561 1.00 88.12 96 GLY A O 1
ATOM 714 N N . ASN A 1 97 ? 3.662 4.728 -17.210 1.00 89.81 97 ASN A N 1
ATOM 715 C CA . ASN A 1 97 ? 4.310 3.432 -16.984 1.00 89.81 97 ASN A CA 1
ATOM 716 C C . ASN A 1 97 ? 5.836 3.531 -17.100 1.00 89.81 97 ASN A C 1
ATOM 718 O O . ASN A 1 97 ? 6.564 3.077 -16.219 1.00 89.81 97 ASN A O 1
ATOM 722 N N . ALA A 1 98 ? 6.319 4.162 -18.176 1.00 93.31 98 ALA A N 1
ATOM 723 C CA . ALA A 1 98 ? 7.747 4.331 -18.414 1.00 93.31 98 ALA A CA 1
ATOM 724 C C . ALA A 1 98 ? 8.420 5.146 -17.302 1.00 93.31 98 ALA A C 1
ATOM 726 O O . ALA A 1 98 ? 9.514 4.792 -16.874 1.00 93.31 98 ALA A O 1
ATOM 727 N N . ASN A 1 99 ? 7.765 6.192 -16.789 1.00 94.12 99 ASN A N 1
ATOM 728 C CA . ASN A 1 99 ? 8.300 6.999 -15.692 1.00 94.12 99 ASN A CA 1
ATOM 729 C C . ASN A 1 99 ? 8.500 6.173 -14.414 1.00 94.12 99 ASN A C 1
ATOM 731 O O . ASN A 1 99 ? 9.585 6.214 -13.836 1.00 94.12 99 ASN A O 1
ATOM 735 N N . TRP A 1 100 ? 7.500 5.385 -14.006 1.00 95.38 100 TRP A N 1
ATOM 736 C CA . TRP A 1 100 ? 7.606 4.523 -12.823 1.00 95.38 100 TRP A CA 1
ATOM 737 C C . TRP A 1 100 ? 8.693 3.461 -12.973 1.00 95.38 100 TRP A C 1
ATOM 739 O O . TRP A 1 100 ? 9.505 3.272 -12.068 1.00 95.38 100 TRP A O 1
ATOM 749 N N . ILE A 1 101 ? 8.742 2.795 -14.128 1.00 96.06 101 ILE A N 1
ATOM 750 C CA . ILE A 1 101 ? 9.743 1.759 -14.405 1.00 96.06 101 ILE A CA 1
ATOM 751 C C . ILE A 1 101 ? 11.146 2.359 -14.404 1.00 96.06 101 ILE A C 1
ATOM 753 O O . ILE A 1 101 ? 12.030 1.809 -13.759 1.00 96.06 101 ILE A O 1
ATOM 757 N N . ASN A 1 102 ? 11.344 3.501 -15.069 1.00 96.88 102 ASN A N 1
ATOM 758 C CA . ASN A 1 102 ? 12.638 4.176 -15.101 1.00 96.88 102 ASN A CA 1
ATOM 759 C C . ASN A 1 102 ? 13.081 4.603 -13.698 1.00 96.88 102 ASN A C 1
ATOM 761 O O . ASN A 1 102 ? 14.260 4.472 -13.363 1.00 96.88 102 ASN A O 1
ATOM 765 N N . ALA A 1 103 ? 12.156 5.091 -12.867 1.00 97.50 103 ALA A N 1
ATOM 766 C CA . ALA A 1 103 ? 12.454 5.498 -11.500 1.00 97.50 103 ALA A CA 1
ATOM 767 C C . ALA A 1 103 ? 12.902 4.307 -10.630 1.00 97.50 103 ALA A C 1
ATOM 769 O O . ALA A 1 103 ? 13.911 4.407 -9.928 1.00 97.50 103 ALA A O 1
ATOM 770 N N . LEU A 1 104 ? 12.216 3.163 -10.748 1.00 97.19 104 LEU A N 1
ATOM 771 C CA . LEU A 1 104 ? 12.580 1.913 -10.071 1.00 97.19 104 LEU A CA 1
ATOM 772 C C . LEU A 1 104 ? 13.915 1.352 -10.579 1.00 97.19 104 LEU A C 1
ATOM 774 O O . LEU A 1 104 ? 14.803 1.055 -9.781 1.00 97.19 104 LEU A O 1
ATOM 778 N N . SER A 1 105 ? 14.106 1.285 -11.901 1.00 96.12 105 SER A N 1
ATOM 779 C CA . SER A 1 105 ? 15.320 0.720 -12.504 1.00 96.12 105 SER A CA 1
ATOM 780 C C . SER A 1 105 ? 16.567 1.571 -12.261 1.00 96.12 105 SER A C 1
ATOM 782 O O . SER A 1 105 ? 17.681 1.062 -12.288 1.00 96.12 105 SER A O 1
ATOM 784 N N . SER A 1 106 ? 16.388 2.880 -12.054 1.00 96.62 106 SER A N 1
ATOM 785 C CA . SER A 1 106 ? 17.465 3.808 -11.679 1.00 96.62 106 SER A CA 1
ATOM 786 C C . SER A 1 106 ? 17.673 3.911 -10.166 1.00 96.62 106 SER A C 1
ATOM 788 O O . SER A 1 106 ? 18.538 4.668 -9.732 1.00 96.62 106 SER A O 1
ATOM 790 N N . HIS A 1 107 ? 16.894 3.171 -9.367 1.00 94.81 107 HIS A N 1
ATOM 791 C CA . HIS A 1 107 ? 16.907 3.208 -7.901 1.00 94.81 107 HIS A CA 1
ATOM 792 C C . HIS A 1 107 ? 16.673 4.604 -7.303 1.00 94.81 107 HIS A C 1
ATOM 794 O O . HIS A 1 107 ? 17.084 4.883 -6.179 1.00 94.81 107 HIS A O 1
ATOM 800 N N . THR A 1 108 ? 16.003 5.491 -8.045 1.00 97.38 108 THR A N 1
ATOM 801 C CA . THR A 1 108 ? 15.591 6.807 -7.524 1.00 97.38 108 THR A CA 1
ATOM 802 C C . THR A 1 108 ? 14.429 6.686 -6.544 1.00 97.38 108 THR A C 1
ATOM 804 O O . THR A 1 108 ? 14.304 7.506 -5.638 1.00 97.38 108 THR A O 1
ATOM 807 N N . ILE A 1 109 ? 13.612 5.643 -6.706 1.00 97.56 109 ILE A N 1
ATOM 808 C CA . ILE A 1 109 ? 12.595 5.208 -5.752 1.00 97.56 109 ILE A CA 1
ATOM 809 C C . ILE A 1 109 ? 12.679 3.691 -5.578 1.00 97.56 109 ILE A C 1
ATOM 811 O O . ILE A 1 109 ? 13.165 2.976 -6.458 1.00 97.56 109 ILE A O 1
ATOM 815 N N . ASP A 1 110 ? 12.150 3.197 -4.467 1.00 97.38 110 ASP A N 1
ATOM 816 C CA . ASP A 1 110 ? 11.940 1.772 -4.237 1.00 97.38 110 ASP A CA 1
ATOM 817 C C . ASP A 1 110 ? 10.471 1.366 -4.441 1.00 97.38 110 ASP A C 1
ATOM 819 O O . ASP A 1 110 ? 9.589 2.182 -4.734 1.00 97.38 110 ASP A O 1
ATOM 823 N N . ARG A 1 111 ? 10.198 0.064 -4.303 1.00 96.81 111 ARG A N 1
ATOM 824 C CA . ARG A 1 111 ? 8.849 -0.485 -4.494 1.00 96.81 111 ARG A CA 1
ATOM 825 C C . ARG A 1 111 ? 7.853 -0.002 -3.448 1.00 96.81 111 ARG A C 1
ATOM 827 O O . ARG A 1 111 ? 6.690 0.178 -3.793 1.00 96.81 111 ARG A O 1
ATOM 834 N N . ALA A 1 112 ? 8.290 0.230 -2.214 1.00 97.94 112 ALA A N 1
ATOM 835 C CA . ALA A 1 112 ? 7.437 0.785 -1.170 1.00 97.94 112 ALA A CA 1
ATOM 836 C C . ALA A 1 112 ? 6.987 2.212 -1.528 1.00 97.94 112 ALA A C 1
ATOM 838 O O . ALA A 1 112 ? 5.793 2.504 -1.504 1.00 97.94 112 ALA A O 1
ATOM 839 N N . THR A 1 113 ? 7.911 3.064 -1.983 1.00 98.19 113 THR A N 1
ATOM 840 C CA . THR A 1 113 ? 7.604 4.423 -2.459 1.00 98.19 113 THR A CA 1
ATOM 841 C C . THR A 1 113 ? 6.659 4.399 -3.657 1.00 98.19 113 THR A C 1
ATOM 843 O O . THR A 1 113 ? 5.688 5.154 -3.691 1.00 98.19 113 THR A O 1
ATOM 846 N N . ALA A 1 114 ? 6.901 3.516 -4.631 1.00 97.31 114 ALA A N 1
ATOM 847 C CA . ALA A 1 114 ? 5.994 3.348 -5.761 1.00 97.31 114 ALA A CA 1
ATOM 848 C C . ALA A 1 114 ? 4.593 2.919 -5.293 1.00 97.31 114 ALA A C 1
ATOM 850 O O . ALA A 1 114 ? 3.612 3.553 -5.668 1.00 97.31 114 ALA A O 1
ATOM 851 N N . LEU A 1 115 ? 4.487 1.901 -4.431 1.00 98.12 115 LEU A N 1
ATOM 852 C CA . LEU A 1 115 ? 3.207 1.431 -3.895 1.00 98.12 115 LEU A CA 1
ATOM 853 C C . LEU A 1 115 ? 2.436 2.552 -3.184 1.00 98.12 115 LEU A C 1
ATOM 855 O O . LEU A 1 115 ? 1.242 2.702 -3.433 1.00 98.12 115 LEU A O 1
ATOM 859 N N . ILE A 1 116 ? 3.110 3.373 -2.375 1.00 98.12 116 ILE A N 1
ATOM 860 C CA . ILE A 1 116 ? 2.498 4.552 -1.743 1.00 98.12 116 ILE A CA 1
ATOM 861 C C . ILE A 1 116 ? 1.995 5.541 -2.798 1.00 98.12 116 ILE A C 1
ATOM 863 O O . ILE A 1 116 ? 0.863 6.007 -2.702 1.00 98.12 116 ILE A O 1
ATOM 867 N N . GLY A 1 117 ? 2.791 5.828 -3.831 1.00 96.62 117 GLY A N 1
ATOM 868 C CA . GLY A 1 117 ? 2.391 6.732 -4.912 1.00 96.62 117 GLY A CA 1
ATOM 869 C C . GLY A 1 117 ? 1.119 6.282 -5.640 1.00 96.62 117 GLY A C 1
ATOM 870 O O . GLY A 1 117 ? 0.274 7.108 -5.974 1.00 96.62 117 GLY A O 1
ATOM 871 N N . PHE A 1 118 ? 0.946 4.973 -5.842 1.00 96.44 118 PHE A N 1
ATOM 872 C CA . PHE A 1 118 ? -0.297 4.411 -6.378 1.00 96.44 118 PHE A CA 1
ATOM 873 C C . PHE A 1 118 ? -1.436 4.425 -5.349 1.00 96.44 118 PHE A C 1
ATOM 875 O O . PHE A 1 118 ? -2.563 4.777 -5.701 1.00 96.44 118 PHE A O 1
ATOM 882 N N . SER A 1 119 ? -1.149 4.074 -4.091 1.00 97.62 119 SER A N 1
ATOM 883 C CA . SER A 1 119 ? -2.112 4.057 -2.980 1.00 97.62 119 SER A CA 1
ATOM 884 C C . SER A 1 119 ? -2.776 5.409 -2.765 1.00 97.62 119 SER A C 1
ATOM 886 O O . SER A 1 119 ? -3.996 5.473 -2.666 1.00 97.62 119 SER A O 1
ATOM 888 N N . GLU A 1 120 ? -1.990 6.482 -2.767 1.00 96.50 120 GLU A N 1
ATOM 889 C CA . GLU A 1 120 ? -2.456 7.841 -2.473 1.00 96.50 120 GLU A CA 1
ATOM 890 C C . GLU A 1 120 ? -2.739 8.652 -3.750 1.00 96.50 120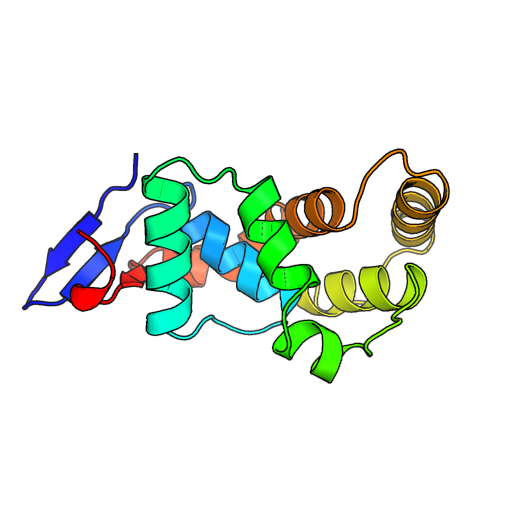 GLU A C 1
ATOM 892 O O . GLU A 1 120 ? -2.878 9.874 -3.721 1.00 96.50 120 GLU A O 1
ATOM 897 N N . SER A 1 121 ? -2.829 7.980 -4.902 1.00 94.81 121 SER A N 1
ATOM 898 C CA . SER A 1 121 ? -3.268 8.616 -6.145 1.00 94.81 121 SER A CA 1
ATOM 899 C C . SER A 1 121 ? -4.741 9.027 -6.068 1.00 94.81 121 SER A C 1
ATOM 901 O O . SER A 1 121 ? -5.562 8.368 -5.419 1.00 94.81 121 SER A O 1
ATOM 903 N N . LEU A 1 122 ? -5.101 10.092 -6.790 1.00 93.25 122 LEU A N 1
ATOM 904 C CA . LEU A 1 122 ? -6.486 10.562 -6.882 1.00 93.25 122 LEU A CA 1
ATOM 905 C C . LEU A 1 122 ? -7.423 9.448 -7.369 1.00 93.25 122 LEU A C 1
ATOM 907 O O . LEU A 1 122 ? -8.556 9.336 -6.907 1.00 93.25 122 LEU A O 1
ATOM 911 N N . GLU A 1 123 ? -6.955 8.605 -8.286 1.00 92.75 123 GLU A N 1
ATOM 912 C CA . GLU A 1 123 ? -7.706 7.463 -8.789 1.00 92.75 123 GLU A CA 1
ATOM 913 C C . GLU A 1 123 ? -8.043 6.454 -7.689 1.00 92.75 123 GLU A C 1
ATOM 915 O O . GLU A 1 123 ? -9.196 6.023 -7.601 1.00 92.75 123 GLU A O 1
ATOM 920 N N . ASN A 1 124 ? -7.084 6.108 -6.824 1.00 95.44 124 ASN A N 1
ATOM 921 C CA . ASN A 1 124 ? -7.343 5.165 -5.738 1.00 95.44 124 ASN A CA 1
ATOM 922 C C . ASN A 1 124 ? -8.247 5.778 -4.664 1.00 95.44 124 ASN A C 1
ATOM 924 O O . ASN A 1 124 ? -9.163 5.110 -4.192 1.00 95.44 124 ASN A O 1
ATOM 928 N N . HIS A 1 125 ? -8.045 7.055 -4.326 1.00 95.56 125 HIS A N 1
ATOM 929 C CA . HIS A 1 125 ? -8.935 7.792 -3.425 1.00 95.56 125 HIS A CA 1
ATOM 930 C C . HIS A 1 125 ? -10.378 7.793 -3.938 1.00 95.56 125 HIS A C 1
ATOM 932 O O . HIS A 1 125 ? -11.284 7.367 -3.227 1.00 95.56 125 HIS A O 1
ATOM 938 N N . ASN A 1 126 ? -10.602 8.155 -5.205 1.00 94.06 126 ASN A N 1
ATOM 939 C CA . ASN A 1 126 ? -11.938 8.154 -5.813 1.00 94.06 126 ASN A CA 1
ATOM 940 C C . ASN A 1 126 ? -12.616 6.775 -5.781 1.00 94.06 126 ASN A C 1
ATOM 942 O O . ASN A 1 126 ? -13.845 6.690 -5.784 1.00 94.06 126 ASN A O 1
ATOM 946 N N . ARG A 1 127 ? -11.828 5.696 -5.764 1.00 92.38 127 ARG A N 1
ATOM 947 C CA . ARG A 1 127 ? -12.321 4.321 -5.674 1.00 92.38 127 ARG A CA 1
ATOM 948 C C . ARG A 1 127 ? -12.596 3.892 -4.233 1.00 92.38 127 ARG A C 1
ATOM 950 O O . ARG A 1 127 ? -13.615 3.254 -3.982 1.00 92.38 127 ARG A O 1
ATOM 957 N N . VAL A 1 128 ? -11.680 4.182 -3.314 1.00 95.56 128 VAL A N 1
ATOM 958 C CA . VAL A 1 128 ? -11.683 3.629 -1.954 1.00 95.56 128 VAL A CA 1
ATOM 959 C C . VAL A 1 128 ? -12.444 4.518 -0.987 1.00 95.56 128 VAL A C 1
ATOM 961 O O . VAL A 1 128 ? -13.272 4.005 -0.238 1.00 95.56 128 VAL A O 1
ATOM 964 N N . ASP A 1 129 ? -12.225 5.829 -1.012 1.00 95.44 129 ASP A N 1
ATOM 965 C CA . ASP A 1 129 ? -12.762 6.759 -0.016 1.00 95.44 129 ASP A CA 1
ATOM 966 C C . ASP A 1 129 ? -14.292 6.664 0.144 1.00 95.44 129 ASP A C 1
ATOM 968 O O . ASP A 1 129 ? -14.752 6.571 1.286 1.00 95.44 129 ASP A O 1
ATOM 972 N N . PRO A 1 130 ? -15.103 6.559 -0.935 1.00 94.69 130 PRO A N 1
ATOM 973 C CA . PRO A 1 130 ? -16.550 6.374 -0.798 1.00 94.69 130 PRO A CA 1
ATOM 974 C C . PRO A 1 130 ? -16.946 5.077 -0.077 1.00 94.69 130 PRO A C 1
ATOM 976 O O . PRO A 1 130 ? -18.020 5.004 0.515 1.00 94.69 130 PRO A O 1
ATOM 979 N N . THR A 1 131 ? -16.096 4.046 -0.122 1.00 93.12 131 THR A N 1
ATOM 980 C CA . THR A 1 131 ? -16.357 2.737 0.503 1.00 93.12 131 THR A CA 1
ATOM 981 C C . THR A 1 131 ? -16.036 2.714 1.996 1.00 93.12 131 THR A C 1
ATOM 983 O O . THR A 1 131 ? -16.608 1.911 2.726 1.00 93.12 131 THR A O 1
ATOM 986 N N . ILE A 1 132 ? -15.154 3.608 2.454 1.00 94.06 132 ILE A N 1
ATOM 987 C CA . ILE A 1 132 ? -14.686 3.677 3.847 1.00 94.06 132 ILE A CA 1
ATOM 988 C C . ILE A 1 132 ? -15.234 4.890 4.607 1.00 94.06 132 ILE A C 1
ATOM 990 O O . ILE A 1 132 ? -15.037 5.002 5.815 1.00 94.06 132 ILE A O 1
ATOM 994 N N . GLN A 1 133 ? -15.949 5.796 3.932 1.00 89.75 133 GLN A N 1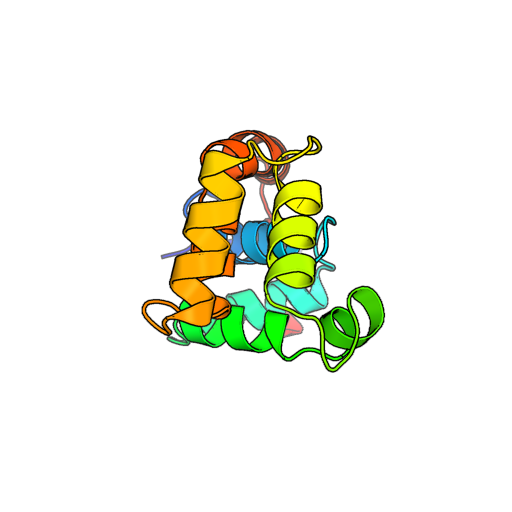
ATOM 995 C CA . GLN A 1 133 ? -16.489 7.019 4.534 1.00 89.75 133 GLN A CA 1
ATOM 996 C C . GLN A 1 133 ? -17.461 6.740 5.694 1.00 89.75 133 GLN A C 1
ATOM 998 O O . GLN A 1 133 ? -17.546 7.530 6.633 1.00 89.75 133 GLN A O 1
ATOM 1003 N N . SER A 1 134 ? -18.174 5.609 5.655 1.00 87.19 134 SER A N 1
ATOM 1004 C CA . SER A 1 134 ? -19.069 5.167 6.735 1.00 87.19 134 SER A CA 1
ATOM 1005 C C . SER A 1 134 ? -18.344 4.553 7.936 1.00 87.19 134 SER A C 1
ATOM 1007 O O . SER A 1 134 ? -18.996 4.229 8.926 1.00 87.19 134 SER A O 1
ATOM 1009 N N . GLY A 1 135 ? -17.021 4.420 7.868 1.00 90.38 135 GLY A N 1
ATOM 1010 C CA . GLY A 1 135 ? -16.191 3.840 8.911 1.00 90.38 135 GLY A CA 1
ATOM 1011 C C . GLY A 1 135 ? -15.534 2.532 8.479 1.00 90.38 135 GLY A C 1
ATOM 1012 O O . GLY A 1 135 ? -16.055 1.775 7.660 1.00 90.38 135 GLY A O 1
ATOM 1013 N N . ILE A 1 136 ? -14.369 2.274 9.061 1.00 92.88 136 ILE A N 1
ATOM 1014 C CA . ILE A 1 136 ? -13.561 1.080 8.840 1.00 92.88 136 ILE A CA 1
ATOM 1015 C C . ILE A 1 136 ? -13.614 0.230 10.103 1.00 92.88 136 ILE A C 1
ATOM 1017 O O . ILE A 1 136 ? -13.164 0.670 11.161 1.00 92.88 136 ILE A O 1
ATOM 1021 N N . HIS A 1 137 ? -14.137 -0.990 9.996 1.00 91.81 137 HIS A N 1
ATOM 1022 C CA . HIS A 1 137 ? -14.147 -1.929 11.114 1.00 91.81 137 HIS A CA 1
ATOM 1023 C C . HIS A 1 137 ? -12.748 -2.484 11.380 1.00 91.81 137 HIS A C 1
ATOM 1025 O O . HIS A 1 137 ? -12.089 -3.000 10.477 1.00 91.81 137 HIS A O 1
ATOM 1031 N N . LEU A 1 138 ? -12.343 -2.414 12.643 1.00 90.88 138 LEU A N 1
ATOM 1032 C CA . LEU A 1 138 ? -11.097 -2.941 13.174 1.00 90.88 138 LEU A CA 1
ATOM 1033 C C . LEU A 1 138 ? -11.397 -3.919 14.313 1.00 90.88 138 LEU A C 1
ATOM 1035 O O . LEU A 1 138 ? -12.371 -3.780 15.061 1.00 90.88 138 LEU A O 1
ATOM 1039 N N . ASP A 1 139 ? -10.530 -4.911 14.451 1.00 86.75 139 ASP A N 1
ATOM 1040 C CA . ASP A 1 139 ? -10.563 -5.880 15.532 1.00 86.75 139 ASP A CA 1
ATOM 1041 C C . ASP A 1 139 ? -9.848 -5.319 16.767 1.00 86.75 139 ASP A C 1
ATOM 1043 O O . ASP A 1 139 ? -8.674 -4.939 16.730 1.00 86.75 139 ASP A O 1
ATOM 1047 N N . TYR A 1 140 ? -10.571 -5.308 17.887 1.00 73.69 140 TYR A N 1
ATOM 1048 C CA . TYR A 1 140 ? -10.075 -4.882 19.191 1.00 73.69 140 TYR A CA 1
ATOM 1049 C C . TYR A 1 140 ? -8.861 -5.701 19.654 1.00 73.69 140 TYR A C 1
ATOM 1051 O O . TYR A 1 140 ? -8.003 -5.168 20.348 1.00 73.69 140 TYR A O 1
ATOM 1059 N N . GLY A 1 141 ? -8.754 -6.976 19.259 1.00 74.44 141 GLY A N 1
ATOM 1060 C CA . GLY A 1 141 ? -7.631 -7.840 19.642 1.00 74.44 141 GLY A CA 1
ATOM 1061 C C . GLY A 1 141 ? -6.263 -7.365 19.136 1.00 74.44 141 GLY A C 1
ATOM 1062 O O . GLY A 1 141 ? -5.242 -7.768 19.690 1.00 74.44 141 GLY A O 1
ATOM 1063 N N . TYR A 1 142 ? -6.245 -6.496 18.123 1.00 68.62 142 TYR A N 1
ATOM 1064 C CA . TYR A 1 142 ? -5.028 -5.966 17.505 1.00 68.62 142 TYR A CA 1
ATOM 1065 C C . TYR A 1 142 ? -4.777 -4.490 17.811 1.00 68.62 142 TYR A C 1
ATOM 1067 O O . TYR A 1 142 ? -3.689 -4.004 17.534 1.00 68.62 142 TYR A O 1
ATOM 1075 N N . ILE A 1 143 ? -5.755 -3.767 18.356 1.00 69.25 143 ILE A N 1
ATOM 1076 C CA . ILE A 1 143 ? -5.653 -2.331 18.623 1.00 69.25 143 ILE A CA 1
ATOM 1077 C C . ILE A 1 143 ? -5.607 -2.134 20.144 1.00 69.25 143 ILE A C 1
ATOM 1079 O O . ILE A 1 143 ? -6.648 -2.118 20.800 1.00 69.25 143 ILE A O 1
ATOM 1083 N N . SER A 1 144 ? -4.395 -2.030 20.699 1.00 60.72 144 SER A N 1
ATOM 1084 C CA . SER A 1 144 ? -4.133 -1.709 22.114 1.00 60.72 144 SER A CA 1
ATOM 1085 C C . SER A 1 144 ? -3.817 -0.238 22.323 1.00 60.72 144 SER A C 1
ATOM 1087 O O . SER A 1 144 ? -2.994 0.259 21.520 1.00 60.72 144 SER A O 1
#